Protein AF-A0A7X8BMX7-F1 (afdb_monomer_lite)

Structure (mmCIF, N/CA/C/O backbone):
data_AF-A0A7X8BMX7-F1
#
_entry.id   AF-A0A7X8BMX7-F1
#
loop_
_atom_site.group_PDB
_atom_site.id
_atom_site.type_symbol
_atom_site.label_atom_id
_atom_site.label_alt_id
_atom_site.label_comp_id
_atom_site.label_asym_id
_atom_site.label_entity_id
_atom_site.label_seq_id
_atom_site.pdbx_PDB_ins_code
_atom_site.Cartn_x
_atom_site.Cartn_y
_atom_site.Cartn_z
_atom_site.occupancy
_atom_site.B_iso_or_equiv
_atom_site.auth_seq_id
_atom_site.auth_comp_id
_atom_site.auth_asym_id
_atom_site.auth_atom_id
_atom_site.pdbx_PDB_model_num
ATOM 1 N N . MET A 1 1 ? -24.618 17.714 -2.282 1.00 33.22 1 MET A N 1
ATOM 2 C CA . MET A 1 1 ? -24.955 16.779 -1.185 1.00 33.22 1 MET A CA 1
ATOM 3 C C . MET A 1 1 ? -23.687 16.537 -0.370 1.00 33.22 1 MET A C 1
ATOM 5 O O . MET A 1 1 ? -22.687 16.142 -0.956 1.00 33.22 1 MET A O 1
ATOM 9 N N . LYS A 1 2 ? -23.684 16.918 0.917 1.00 27.55 2 LYS A N 1
ATOM 10 C CA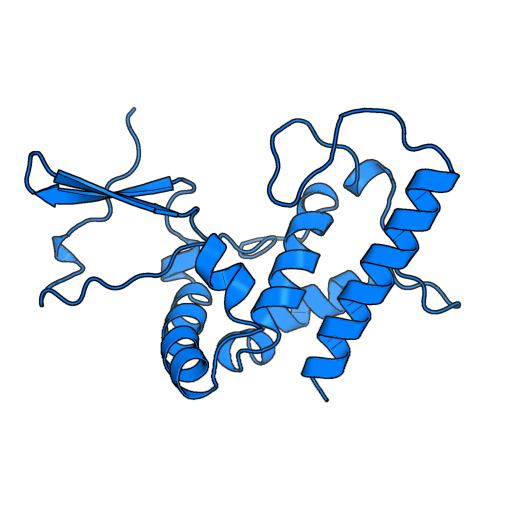 . LYS A 1 2 ? -22.503 16.889 1.801 1.00 27.55 2 LYS A CA 1
ATOM 11 C C . LYS A 1 2 ? -22.170 15.445 2.216 1.00 27.55 2 LYS A C 1
ATOM 13 O O . LYS A 1 2 ? -23.063 14.630 2.407 1.00 27.55 2 LYS A O 1
ATOM 18 N N . THR A 1 3 ? -20.882 15.169 2.335 1.00 31.80 3 THR A N 1
ATOM 19 C CA . THR A 1 3 ? -20.220 13.883 2.618 1.00 31.80 3 THR A CA 1
ATOM 20 C C . THR A 1 3 ? -19.180 14.139 3.714 1.00 31.80 3 THR A C 1
ATOM 22 O O . THR A 1 3 ? -18.657 15.255 3.706 1.00 31.80 3 THR A O 1
ATOM 25 N N . PRO A 1 4 ? -18.724 13.169 4.531 1.00 41.69 4 PRO A N 1
ATOM 26 C CA . PRO A 1 4 ? -19.344 11.945 5.043 1.00 41.69 4 PRO A CA 1
ATOM 27 C C . PRO A 1 4 ? -19.648 12.076 6.554 1.00 41.69 4 PRO A C 1
ATOM 29 O O . PRO A 1 4 ? -19.103 12.944 7.227 1.00 41.69 4 PRO A O 1
ATOM 32 N N . PHE A 1 5 ? -20.478 11.193 7.103 1.00 38.81 5 PHE A N 1
ATOM 33 C CA . PHE A 1 5 ? -20.593 11.005 8.549 1.00 38.81 5 PHE A CA 1
ATOM 34 C C . PHE A 1 5 ? -20.672 9.507 8.819 1.00 38.81 5 PHE A C 1
ATOM 36 O O . PHE A 1 5 ? -21.674 8.877 8.497 1.00 38.81 5 PHE A O 1
ATOM 43 N N . LEU A 1 6 ? -19.586 8.925 9.335 1.00 44.25 6 LEU A N 1
ATOM 44 C CA . LEU A 1 6 ? -19.631 7.599 9.956 1.00 44.25 6 LEU A CA 1
ATOM 45 C C . LEU A 1 6 ? -20.762 7.606 10.996 1.00 44.25 6 LEU A C 1
ATOM 47 O O . LEU A 1 6 ? -20.816 8.536 11.802 1.00 44.25 6 LEU A O 1
ATOM 51 N N . ASN A 1 7 ? -21.672 6.626 10.949 1.00 46.03 7 ASN A N 1
ATOM 52 C CA . ASN A 1 7 ? -22.800 6.549 11.879 1.00 46.03 7 ASN A CA 1
ATOM 53 C C . ASN A 1 7 ? -22.280 6.147 13.279 1.00 46.03 7 ASN A C 1
ATOM 55 O O . ASN A 1 7 ? -21.817 5.015 13.439 1.00 46.03 7 ASN A O 1
ATOM 59 N N . PRO A 1 8 ? -22.343 7.036 14.292 1.00 45.28 8 PRO A N 1
ATOM 60 C CA . PRO A 1 8 ? -21.835 6.766 15.639 1.00 45.28 8 PRO A CA 1
ATOM 61 C C . PRO A 1 8 ? -22.545 5.605 16.343 1.00 45.28 8 PRO A C 1
ATOM 63 O O . PRO A 1 8 ? -21.990 5.030 17.277 1.00 45.28 8 PRO A O 1
ATOM 66 N N . GLU A 1 9 ? -23.751 5.244 15.898 1.00 48.66 9 GLU A N 1
ATOM 67 C CA . GLU A 1 9 ? -24.520 4.118 16.439 1.00 48.66 9 GLU A CA 1
ATOM 68 C C . GLU A 1 9 ? -23.833 2.769 16.199 1.00 48.66 9 GLU A C 1
ATOM 70 O O . GLU A 1 9 ? -24.024 1.844 16.983 1.00 48.66 9 GLU A O 1
ATOM 75 N N . HIS A 1 10 ? -22.971 2.666 15.180 1.00 46.75 10 HIS A N 1
ATOM 76 C CA . HIS A 1 10 ? -22.151 1.471 14.949 1.00 46.75 10 HIS A CA 1
ATOM 77 C C . HIS A 1 10 ? -20.952 1.361 15.911 1.00 46.75 10 HIS A C 1
ATOM 79 O O . HIS A 1 10 ? -20.233 0.368 15.880 1.00 46.75 10 HIS A O 1
ATOM 85 N N . TYR A 1 11 ? -20.729 2.351 16.785 1.00 52.69 11 TYR A N 1
ATOM 86 C CA . TYR A 1 11 ? -19.540 2.453 17.638 1.00 52.69 11 TYR A CA 1
ATOM 87 C C . TYR A 1 11 ? -19.909 2.653 19.118 1.00 52.69 11 TYR A C 1
ATOM 89 O O . TYR A 1 11 ? -19.519 3.629 19.768 1.00 52.69 11 TYR A O 1
ATOM 97 N N . THR A 1 12 ? -20.665 1.715 19.689 1.00 43.44 12 THR A N 1
ATOM 98 C CA . THR A 1 12 ? -21.002 1.715 21.122 1.00 43.44 12 THR A CA 1
ATOM 99 C C . THR A 1 12 ? -19.800 1.302 21.981 1.00 43.44 12 THR A C 1
ATOM 101 O O . THR A 1 12 ? -19.218 0.244 21.764 1.00 43.44 12 THR A O 1
ATOM 104 N N . GLY A 1 13 ? -19.438 2.110 22.990 1.00 54.12 13 GLY A N 1
ATOM 105 C CA . GLY A 1 13 ? -18.410 1.750 23.987 1.00 54.12 13 GLY A CA 1
ATOM 106 C C . GLY A 1 13 ? -17.170 2.652 24.073 1.00 54.12 13 GLY A C 1
ATOM 107 O O . GLY A 1 13 ? -16.214 2.287 24.750 1.00 54.12 13 GLY A O 1
ATOM 108 N N . LYS A 1 14 ? -17.166 3.834 23.435 1.00 42.88 14 LYS A N 1
ATOM 109 C CA . LYS A 1 14 ? -16.093 4.858 23.541 1.00 42.88 14 LYS A CA 1
ATOM 110 C C . LYS A 1 14 ? -14.678 4.401 23.134 1.00 42.88 14 LYS A C 1
ATOM 112 O O . LYS A 1 14 ? -13.707 5.087 23.443 1.00 42.88 14 LYS A O 1
ATOM 117 N N . ARG A 1 15 ? -14.532 3.288 22.417 1.00 44.38 15 ARG A N 1
ATOM 118 C CA . ARG A 1 15 ? -13.241 2.846 21.870 1.00 44.38 15 ARG A CA 1
ATOM 119 C C . ARG A 1 15 ? -12.998 3.547 20.532 1.00 44.38 15 ARG A C 1
ATOM 121 O O . ARG A 1 15 ? -13.337 3.015 19.486 1.00 44.38 15 ARG A O 1
ATOM 128 N N . PHE A 1 16 ? -12.485 4.775 20.572 1.00 47.06 16 PHE A N 1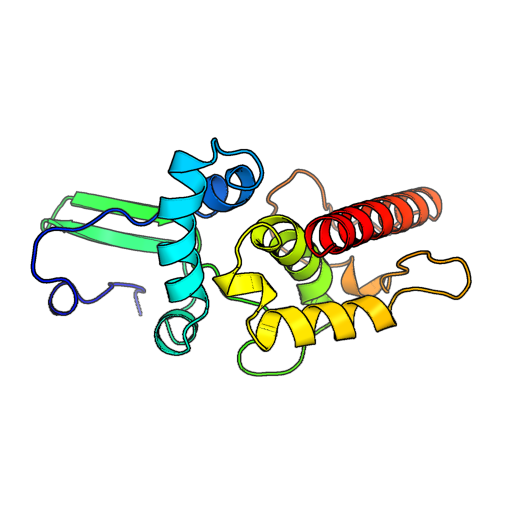
ATOM 129 C CA . PHE A 1 16 ? -12.188 5.572 19.376 1.00 47.06 16 PHE A CA 1
ATOM 130 C C . PHE A 1 16 ? -10.678 5.817 19.271 1.00 47.06 16 PHE A C 1
ATOM 132 O O . PHE A 1 16 ? -10.172 6.837 19.732 1.00 47.06 16 PHE A O 1
ATOM 139 N N . HIS A 1 17 ? -9.954 4.875 18.665 1.00 48.25 17 HIS A N 1
ATOM 140 C CA . HIS A 1 17 ? -8.535 5.022 18.331 1.00 48.25 17 HIS A CA 1
ATOM 141 C C . HIS A 1 17 ? -8.288 4.415 16.952 1.00 48.25 17 HIS A C 1
ATOM 143 O O . HIS A 1 17 ? -7.828 3.285 16.845 1.00 48.25 17 HIS A O 1
ATOM 149 N N . LEU A 1 18 ? -8.643 5.148 15.894 1.00 45.44 18 LEU A N 1
ATOM 150 C CA . LEU A 1 18 ? -8.262 4.759 14.541 1.00 45.44 18 LEU A CA 1
ATOM 151 C C . LEU A 1 18 ? -7.086 5.624 14.058 1.00 45.44 18 LEU A C 1
ATOM 153 O O . LEU A 1 18 ? -7.095 6.841 14.262 1.00 45.44 18 LEU A O 1
ATOM 157 N N . PRO A 1 19 ? -6.077 5.013 13.435 1.00 42.62 19 PRO A N 1
ATOM 158 C CA . PRO A 1 19 ? -4.836 5.668 13.055 1.00 42.62 19 PRO A CA 1
ATOM 159 C C . PRO A 1 19 ? -4.922 6.374 11.706 1.00 42.62 19 PRO A C 1
ATOM 161 O O . PRO A 1 19 ? -5.804 6.121 10.884 1.00 42.62 19 PRO A O 1
ATOM 164 N N . TRP A 1 20 ? -4.002 7.307 11.487 1.00 46.59 20 TRP A N 1
ATOM 165 C CA . TRP A 1 20 ? -3.955 8.152 10.303 1.00 46.59 20 TRP A CA 1
ATOM 166 C C . TRP A 1 20 ? -3.194 7.453 9.170 1.00 46.59 20 TRP A C 1
ATOM 168 O O . TRP A 1 20 ? -2.284 6.673 9.408 1.00 46.59 20 TRP A O 1
ATOM 178 N N . VAL A 1 21 ? -3.474 7.798 7.909 1.00 45.59 21 VAL A N 1
ATOM 179 C CA . VAL A 1 21 ? -2.715 7.284 6.742 1.00 45.59 21 VAL A CA 1
ATOM 180 C C . VAL A 1 21 ? -1.209 7.604 6.812 1.00 45.59 21 VAL A C 1
ATOM 182 O O . VAL A 1 21 ? -0.367 6.887 6.270 1.00 45.59 21 VAL A O 1
ATOM 185 N N . TRP A 1 22 ? -0.857 8.691 7.498 1.00 43.22 22 TRP A N 1
ATOM 186 C CA . TRP A 1 22 ? 0.523 9.067 7.797 1.00 43.22 22 TRP A CA 1
ATOM 187 C C . TRP A 1 22 ? 1.136 8.184 8.881 1.00 43.22 22 TRP A C 1
ATOM 189 O O . TRP A 1 22 ? 2.304 7.821 8.766 1.00 43.22 22 TRP A O 1
ATOM 199 N N . ASP A 1 23 ? 0.325 7.775 9.858 1.00 51.88 23 ASP A N 1
ATOM 200 C CA . ASP A 1 23 ? 0.719 6.803 10.870 1.00 51.88 23 ASP A CA 1
ATOM 201 C C . ASP A 1 23 ? 1.002 5.469 10.175 1.00 51.88 23 ASP A C 1
ATOM 203 O O . ASP A 1 23 ? 2.112 4.966 10.299 1.00 51.88 23 ASP A O 1
ATOM 207 N N . VAL A 1 24 ? 0.099 4.993 9.305 1.00 54.19 24 VAL A N 1
ATOM 208 C CA . VAL A 1 24 ? 0.262 3.749 8.525 1.00 54.19 24 VAL A CA 1
ATOM 209 C C . VAL A 1 24 ? 1.589 3.714 7.765 1.00 54.19 24 VAL A C 1
ATOM 211 O O . VAL A 1 24 ? 2.338 2.749 7.870 1.00 54.19 24 VAL A O 1
ATOM 214 N N . ASN A 1 25 ? 1.962 4.809 7.096 1.00 53.09 25 ASN A N 1
ATOM 215 C CA . ASN A 1 25 ? 3.250 4.932 6.401 1.00 53.09 25 ASN A CA 1
ATOM 216 C C . ASN A 1 25 ? 4.485 4.819 7.315 1.00 53.09 25 ASN A C 1
ATOM 218 O O . ASN A 1 25 ? 5.547 4.420 6.838 1.00 53.09 25 ASN A O 1
ATOM 222 N N . SER A 1 26 ? 4.361 5.191 8.591 1.00 58.09 26 SER A N 1
ATOM 223 C CA . SER A 1 26 ? 5.419 5.063 9.604 1.00 58.09 26 SER A CA 1
ATOM 224 C C . SER A 1 26 ? 5.379 3.733 10.361 1.00 58.09 26 SER A C 1
ATOM 226 O O . SER A 1 26 ? 6.327 3.390 11.072 1.00 58.09 26 SER A O 1
ATOM 228 N N . TRP A 1 27 ? 4.316 2.945 10.191 1.00 62.84 27 TRP A N 1
ATOM 229 C CA . TRP A 1 27 ? 4.130 1.720 10.954 1.00 62.84 27 TRP A CA 1
ATOM 230 C C . TRP A 1 27 ? 5.096 0.600 10.618 1.00 62.84 27 TRP A C 1
ATOM 232 O O . TRP A 1 27 ? 5.464 -0.166 11.502 1.00 62.84 27 TRP A O 1
ATOM 242 N N . GLY A 1 28 ? 5.601 0.582 9.384 1.00 58.91 28 GLY A N 1
ATOM 243 C CA . GLY A 1 28 ? 6.687 -0.312 8.983 1.00 58.91 28 GLY A CA 1
ATOM 244 C C . GLY A 1 28 ? 7.993 -0.113 9.760 1.00 58.91 28 GLY A C 1
ATOM 245 O O . GLY A 1 28 ? 8.912 -0.907 9.598 1.00 58.91 28 GLY A O 1
ATOM 246 N N . SER A 1 29 ? 8.084 0.942 10.576 1.00 65.38 29 SER A N 1
ATOM 247 C CA . SER A 1 29 ? 9.231 1.263 11.432 1.00 65.38 29 SER A CA 1
ATOM 248 C C . SER A 1 29 ? 8.879 1.350 12.922 1.00 65.38 29 SER A C 1
ATOM 250 O O . SER A 1 29 ? 9.692 1.819 13.719 1.00 65.38 29 SER A O 1
ATOM 252 N N . LEU A 1 30 ? 7.667 0.945 13.315 1.00 66.75 30 LEU A N 1
ATOM 253 C CA . LEU A 1 30 ? 7.258 0.989 14.715 1.00 66.75 30 LEU A CA 1
ATOM 254 C C . LEU A 1 30 ? 7.967 -0.086 15.555 1.00 66.75 30 LEU A C 1
ATOM 256 O O . LEU A 1 30 ? 8.258 -1.172 15.055 1.00 66.75 30 LEU A O 1
ATOM 260 N N . PRO A 1 31 ? 8.172 0.167 16.862 1.00 71.69 31 PRO A N 1
ATOM 261 C CA . PRO A 1 31 ? 8.491 -0.886 17.818 1.00 71.69 31 PRO A CA 1
ATOM 262 C C . PRO A 1 31 ? 7.464 -2.023 17.745 1.00 71.69 31 PRO A C 1
ATOM 264 O O . PRO A 1 31 ? 6.267 -1.766 17.618 1.00 71.69 31 PRO A O 1
ATOM 267 N N . GLU A 1 32 ? 7.914 -3.266 17.908 1.00 72.31 32 GLU A N 1
ATOM 268 C CA . GLU A 1 32 ? 7.095 -4.485 17.775 1.00 72.31 32 GLU A CA 1
ATOM 269 C C . GLU A 1 32 ? 5.777 -4.433 18.576 1.00 72.31 32 GLU A C 1
ATOM 271 O O . GLU A 1 32 ? 4.716 -4.840 18.104 1.00 72.31 32 GLU A O 1
ATOM 276 N N . ALA A 1 33 ? 5.814 -3.849 19.778 1.00 70.62 33 ALA A N 1
ATOM 277 C CA . ALA A 1 33 ? 4.635 -3.681 20.625 1.00 70.62 33 ALA A CA 1
ATOM 278 C C . ALA A 1 33 ? 3.535 -2.809 19.986 1.00 70.62 33 ALA A C 1
ATOM 280 O O . ALA A 1 33 ? 2.357 -3.023 20.256 1.00 70.62 33 ALA A O 1
ATOM 281 N N . LEU A 1 34 ? 3.906 -1.841 19.145 1.00 68.44 34 LEU A N 1
ATOM 282 C CA . LEU A 1 34 ? 2.968 -0.974 18.430 1.00 68.44 34 LEU A CA 1
ATOM 283 C C . LEU A 1 34 ? 2.544 -1.570 17.081 1.00 68.44 34 LEU A C 1
ATOM 285 O O . LEU A 1 34 ? 1.424 -1.305 16.647 1.00 68.44 34 LEU A O 1
ATOM 289 N N . VAL A 1 35 ? 3.373 -2.425 16.469 1.00 72.19 35 VAL A N 1
ATOM 290 C CA . VAL A 1 35 ? 2.992 -3.214 15.282 1.00 72.19 35 VAL A CA 1
ATOM 291 C C . VAL A 1 35 ? 1.800 -4.116 15.602 1.00 72.19 35 VAL A C 1
ATOM 293 O O . VAL A 1 35 ? 0.837 -4.118 14.846 1.00 72.19 35 VAL A O 1
ATOM 296 N N . ARG A 1 36 ? 1.784 -4.777 16.772 1.00 73.12 36 ARG A N 1
ATOM 297 C CA . ARG A 1 36 ? 0.639 -5.600 17.213 1.00 73.12 36 ARG A CA 1
ATOM 298 C C . ARG A 1 36 ? -0.689 -4.837 17.275 1.00 73.12 36 ARG A C 1
ATOM 300 O O . ARG A 1 36 ? -1.719 -5.382 16.904 1.00 73.12 36 ARG A O 1
ATOM 307 N N . ASN A 1 37 ? -0.678 -3.580 17.719 1.00 72.81 37 ASN A N 1
ATOM 308 C CA . ASN A 1 37 ? -1.897 -2.761 17.756 1.00 72.81 37 ASN A CA 1
ATOM 309 C C . ASN A 1 37 ? -2.319 -2.300 16.353 1.00 72.81 37 ASN A C 1
ATOM 311 O O . ASN A 1 37 ? -3.505 -2.164 16.064 1.00 72.81 37 ASN A O 1
ATOM 315 N N . ALA A 1 38 ? -1.343 -2.037 15.485 1.00 79.12 38 ALA A N 1
ATOM 316 C CA . ALA A 1 38 ? -1.592 -1.690 14.094 1.00 79.12 38 ALA A CA 1
ATOM 317 C C . ALA A 1 38 ? -2.121 -2.890 13.285 1.00 79.12 38 ALA A C 1
ATOM 319 O O . ALA A 1 38 ? -2.953 -2.689 12.407 1.00 79.12 38 ALA A O 1
ATOM 320 N N . GLU A 1 39 ? -1.726 -4.118 13.629 1.00 85.31 39 GLU A N 1
ATOM 321 C CA . GLU A 1 39 ? -2.185 -5.368 13.009 1.00 85.31 39 GLU A CA 1
ATOM 322 C C . GLU A 1 39 ? -3.715 -5.499 13.013 1.00 85.31 39 GLU A C 1
ATOM 324 O O . GLU A 1 39 ? -4.316 -5.754 11.974 1.00 85.31 39 GLU A O 1
ATOM 329 N N . GLU A 1 40 ? -4.371 -5.250 14.151 1.00 81.38 40 GLU A N 1
ATOM 330 C CA . GLU A 1 40 ? -5.837 -5.322 14.260 1.00 81.38 40 GLU A CA 1
ATOM 331 C C . GLU A 1 40 ? -6.525 -4.304 13.336 1.00 81.38 40 GLU A C 1
ATOM 333 O O . GLU A 1 40 ? -7.517 -4.606 12.668 1.00 81.38 40 GLU A O 1
ATOM 338 N N . VAL A 1 41 ? -5.960 -3.097 13.237 1.00 81.69 41 VAL A N 1
ATOM 339 C CA . VAL A 1 41 ? -6.478 -2.060 12.343 1.00 81.69 41 VAL A CA 1
ATOM 340 C C . VAL A 1 41 ? -6.271 -2.437 10.880 1.00 81.69 41 VAL A C 1
ATOM 342 O O . VAL A 1 41 ? -7.175 -2.231 10.070 1.00 81.69 41 VAL A O 1
ATOM 345 N N . VAL A 1 42 ? -5.103 -2.977 10.525 1.00 87.12 42 VAL A N 1
ATOM 346 C CA . VAL A 1 42 ? -4.840 -3.454 9.162 1.00 87.12 42 VAL A CA 1
ATOM 347 C C . VAL A 1 42 ? -5.799 -4.584 8.809 1.00 87.12 42 VAL A C 1
ATOM 349 O O . VAL A 1 42 ? -6.404 -4.534 7.740 1.00 87.12 42 VAL A O 1
ATOM 352 N N . GLY A 1 43 ? -6.046 -5.516 9.729 1.00 89.50 43 GLY A N 1
ATOM 353 C CA . GLY A 1 43 ? -7.061 -6.554 9.572 1.00 89.50 43 GLY A CA 1
ATOM 354 C C . GLY A 1 43 ? -8.443 -5.984 9.263 1.00 89.50 43 GLY A C 1
ATOM 355 O O . GLY A 1 43 ? -9.096 -6.444 8.331 1.00 89.50 43 GLY A O 1
ATOM 356 N N . TRP A 1 44 ? -8.868 -4.925 9.958 1.00 84.81 44 TRP A N 1
ATOM 357 C CA . TRP A 1 44 ? -10.134 -4.255 9.650 1.00 84.81 44 TRP A CA 1
ATOM 358 C C . TRP A 1 44 ? -10.128 -3.548 8.285 1.00 84.81 44 TRP A C 1
ATOM 360 O O . TRP A 1 44 ? -11.114 -3.629 7.552 1.00 84.81 44 TRP A O 1
ATOM 370 N N . ILE A 1 45 ? -9.021 -2.902 7.897 1.00 87.44 45 ILE A N 1
ATOM 371 C CA . ILE A 1 45 ? -8.861 -2.286 6.565 1.00 87.44 45 ILE A CA 1
ATOM 372 C C . ILE A 1 45 ? -9.005 -3.333 5.450 1.00 87.44 45 ILE A C 1
ATOM 374 O O . ILE A 1 45 ? -9.537 -3.016 4.385 1.00 87.44 45 ILE A O 1
ATOM 378 N N . MET A 1 46 ? -8.579 -4.572 5.703 1.00 92.50 46 MET A N 1
ATOM 379 C CA . MET A 1 46 ? -8.683 -5.722 4.797 1.00 92.50 46 MET A CA 1
ATOM 380 C C . MET A 1 46 ? -10.077 -6.380 4.794 1.00 92.50 46 MET A C 1
ATOM 382 O O . MET A 1 46 ? -10.211 -7.533 4.401 1.00 92.50 46 MET A O 1
ATOM 386 N N . THR A 1 47 ? -11.133 -5.682 5.221 1.00 89.56 47 THR A N 1
ATOM 387 C CA . THR A 1 47 ? -12.512 -6.194 5.156 1.00 89.56 47 THR A CA 1
ATOM 388 C C . THR A 1 47 ? -13.323 -5.510 4.063 1.00 89.56 47 THR A C 1
ATOM 390 O O . THR A 1 47 ? -13.149 -4.320 3.783 1.00 89.56 47 THR A O 1
ATOM 393 N N . ASP A 1 48 ? -14.292 -6.234 3.498 1.00 90.94 48 ASP A N 1
ATOM 394 C CA . ASP A 1 48 ? -15.266 -5.653 2.569 1.00 90.94 48 ASP A CA 1
ATOM 395 C C . ASP A 1 48 ? -16.065 -4.520 3.214 1.00 90.94 48 ASP A C 1
ATOM 397 O O . ASP A 1 48 ? -16.351 -3.516 2.565 1.00 90.94 48 ASP A O 1
ATOM 401 N N . GLU A 1 49 ? -16.374 -4.632 4.507 1.00 84.00 49 GLU A N 1
ATOM 402 C CA . GLU A 1 49 ? -17.067 -3.585 5.255 1.00 84.00 49 GLU A CA 1
ATOM 403 C C . GLU A 1 49 ? -16.282 -2.267 5.201 1.00 84.00 49 GLU A C 1
ATOM 405 O O . GLU A 1 49 ? -16.820 -1.245 4.764 1.00 84.00 49 GLU A O 1
ATOM 410 N N . TYR A 1 50 ? -14.987 -2.287 5.530 1.00 83.69 50 TYR A N 1
ATOM 411 C CA . TYR A 1 50 ? -14.143 -1.096 5.428 1.00 83.69 50 TYR A CA 1
ATOM 412 C C . TYR A 1 50 ? -14.015 -0.601 3.982 1.00 83.69 50 TYR A C 1
ATOM 414 O O . TYR A 1 50 ? -14.115 0.599 3.688 1.00 83.69 50 TYR A O 1
ATOM 422 N N . GLN A 1 51 ? -13.813 -1.517 3.039 1.00 88.50 51 GLN A N 1
ATOM 423 C CA . GLN A 1 51 ? -13.611 -1.184 1.630 1.00 88.50 51 GLN A CA 1
ATOM 424 C C . GLN A 1 51 ? -14.909 -0.743 0.928 1.00 88.50 51 GLN A C 1
ATOM 426 O O . GLN A 1 51 ? -14.835 -0.031 -0.077 1.00 88.50 51 GLN A O 1
ATOM 431 N N . SER A 1 52 ? -16.077 -0.959 1.537 1.00 84.38 52 SER A N 1
ATOM 432 C CA . SER A 1 52 ? -17.372 -0.402 1.118 1.00 84.38 52 SER A CA 1
ATOM 433 C C . SER A 1 52 ? -17.619 1.044 1.576 1.00 84.38 52 SER A C 1
ATOM 435 O O . SER A 1 52 ? -18.451 1.742 0.994 1.00 84.38 52 SER A O 1
ATOM 437 N N . LEU A 1 53 ? -16.871 1.540 2.577 1.00 78.56 53 LEU A N 1
ATOM 438 C CA . LEU A 1 53 ? -17.018 2.917 3.070 1.00 78.56 53 LEU A CA 1
ATOM 439 C C . LEU A 1 53 ? -16.863 3.944 1.934 1.00 78.56 53 LEU A C 1
ATOM 441 O O . LEU A 1 53 ? -16.115 3.744 0.978 1.00 78.56 53 LEU A O 1
ATOM 445 N N . ARG A 1 54 ? -17.528 5.094 2.020 1.00 73.88 54 ARG A N 1
ATOM 446 C CA . ARG A 1 54 ? -17.404 6.118 0.974 1.00 73.88 54 ARG A CA 1
ATOM 447 C C . ARG A 1 54 ? -15.987 6.707 0.935 1.00 73.88 54 ARG A C 1
ATOM 449 O O . ARG A 1 54 ? -15.413 7.001 1.979 1.00 73.88 54 ARG A O 1
ATOM 456 N N . TRP A 1 55 ? -15.456 6.936 -0.269 1.00 70.31 55 TRP A N 1
ATOM 457 C CA . TRP A 1 55 ? -14.192 7.654 -0.467 1.00 70.31 55 TRP A CA 1
ATOM 458 C C . TRP A 1 55 ? -14.239 9.045 0.178 1.00 70.31 55 TRP A C 1
ATOM 460 O O . TRP A 1 55 ? -15.168 9.819 -0.075 1.00 70.31 55 TRP A O 1
ATOM 470 N N . GLY A 1 56 ? -13.227 9.383 0.979 1.00 62.00 56 GLY A N 1
ATOM 471 C CA . GLY A 1 56 ? -13.104 10.721 1.547 1.00 62.00 56 GLY A CA 1
ATOM 472 C C . GLY A 1 56 ? -12.117 10.839 2.703 1.00 62.00 56 GLY A C 1
ATOM 473 O O . GLY A 1 56 ? -11.463 9.883 3.115 1.00 62.00 56 GLY A O 1
ATOM 474 N N . TYR A 1 57 ? -12.023 12.058 3.227 1.00 56.97 57 TYR A N 1
ATOM 475 C CA . TYR A 1 57 ? -11.429 12.314 4.535 1.00 56.97 57 TYR A CA 1
ATOM 476 C C . TYR A 1 57 ? -12.411 11.855 5.610 1.00 56.97 57 TYR A C 1
ATOM 478 O O . TYR A 1 57 ? -13.588 12.232 5.572 1.00 56.97 57 TYR A O 1
ATOM 486 N N . GLY A 1 58 ? -11.944 11.048 6.560 1.00 57.66 58 GLY A N 1
ATOM 487 C CA . GLY A 1 58 ? -12.774 10.578 7.661 1.00 57.66 58 GLY A CA 1
ATOM 488 C C . GLY A 1 58 ? -13.002 11.690 8.678 1.00 57.66 58 GLY A C 1
ATOM 489 O O . GLY A 1 58 ? -12.388 11.693 9.731 1.00 57.66 58 GLY A O 1
ATOM 490 N N . VAL A 1 59 ? -13.860 12.669 8.402 1.00 54.19 59 VAL A N 1
ATOM 491 C CA . VAL A 1 59 ? -14.260 13.618 9.449 1.00 54.19 59 VAL A CA 1
ATOM 492 C C . VAL A 1 59 ? -15.316 12.948 10.321 1.00 54.19 59 VAL A C 1
ATOM 494 O O . VAL A 1 59 ? -16.396 12.609 9.846 1.00 54.19 59 VAL A O 1
ATOM 497 N N . VAL A 1 60 ? -15.007 12.760 11.601 1.00 54.75 60 VAL A N 1
ATOM 498 C CA . VAL A 1 60 ? -15.944 12.226 12.597 1.00 54.75 60 VAL A CA 1
ATOM 499 C C . VAL A 1 60 ? -16.363 13.358 13.525 1.00 54.75 60 VAL A C 1
ATOM 501 O O . VAL A 1 60 ? -15.495 14.008 14.113 1.00 54.75 60 VAL A O 1
ATOM 504 N N . ALA A 1 61 ? -17.669 13.605 13.702 1.00 54.84 61 ALA A N 1
ATOM 505 C CA . ALA A 1 61 ? -18.104 14.408 14.851 1.00 54.84 61 ALA A CA 1
ATOM 506 C C . ALA A 1 61 ? -18.071 13.553 16.107 1.00 54.84 61 ALA A C 1
ATOM 508 O O . ALA A 1 61 ? -18.724 12.519 16.200 1.00 54.84 61 ALA A O 1
ATOM 509 N N . ILE A 1 62 ? -17.343 14.058 17.089 1.00 52.56 62 ILE A N 1
ATOM 510 C CA . ILE A 1 62 ? -17.306 13.534 18.450 1.00 52.56 62 ILE A CA 1
ATOM 511 C C . ILE A 1 62 ? -18.441 14.163 19.270 1.00 52.56 62 ILE A C 1
ATOM 513 O O . ILE A 1 62 ? -19.009 13.524 20.149 1.00 52.56 62 ILE A O 1
ATOM 517 N N . THR A 1 63 ? -18.785 15.423 18.982 1.00 57.38 63 THR A N 1
ATOM 518 C CA . THR A 1 63 ? -19.921 16.150 19.573 1.00 57.38 63 THR A CA 1
ATOM 519 C C . THR A 1 63 ? -20.529 17.091 18.522 1.00 57.38 63 THR A C 1
ATOM 521 O O . THR A 1 63 ? -19.866 17.353 17.516 1.00 57.38 63 THR A O 1
ATOM 524 N N . PRO A 1 64 ? -21.720 17.693 18.741 1.00 72.19 64 PRO A N 1
ATOM 525 C CA . PRO A 1 64 ? -22.358 18.598 17.770 1.00 72.19 64 PRO A CA 1
ATOM 526 C C . PRO A 1 64 ? -21.488 19.768 17.271 1.00 72.19 64 PRO A C 1
ATOM 528 O O . PRO A 1 64 ? -21.820 20.409 16.276 1.00 72.19 64 PRO A O 1
ATOM 531 N N . ARG A 1 65 ? -20.378 20.075 17.960 1.00 70.31 65 ARG A N 1
ATOM 532 C CA . ARG A 1 65 ? -19.435 21.144 17.596 1.00 70.31 65 ARG A CA 1
ATOM 533 C C . ARG A 1 65 ? -17.970 20.702 17.547 1.00 70.31 65 ARG A C 1
ATOM 535 O O . ARG A 1 65 ? -17.105 21.549 17.343 1.00 70.31 65 ARG A O 1
ATOM 542 N N . ARG A 1 66 ? -17.666 19.415 17.744 1.00 54.25 66 ARG A N 1
ATOM 543 C CA . ARG A 1 66 ? -16.289 18.906 17.750 1.00 54.25 66 ARG A CA 1
ATOM 544 C C . ARG A 1 66 ? -16.124 17.844 16.681 1.00 54.25 66 ARG A C 1
ATOM 546 O O . ARG A 1 66 ? -16.747 16.790 16.756 1.00 54.25 66 ARG A O 1
ATOM 553 N N . TYR A 1 67 ? -15.241 18.129 15.737 1.00 56.81 67 TYR A N 1
ATOM 554 C CA . TYR A 1 67 ? -14.915 17.260 14.619 1.00 56.81 67 TYR A CA 1
ATOM 555 C C . TYR A 1 67 ? -13.447 16.855 14.737 1.00 56.81 67 TYR A C 1
ATOM 557 O O . TYR A 1 67 ? -12.600 17.697 15.035 1.00 56.81 67 TYR A O 1
ATOM 565 N N . CYS A 1 68 ? -13.148 15.584 14.503 1.00 50.72 68 CYS A N 1
ATOM 566 C CA . CYS A 1 68 ? -11.787 15.101 14.326 1.00 50.72 68 CYS A CA 1
ATOM 567 C C . CYS A 1 68 ? -11.610 14.679 12.872 1.00 50.72 68 CYS A C 1
ATOM 569 O O . CYS A 1 68 ? -12.417 13.920 12.338 1.00 50.72 68 CYS A O 1
ATOM 571 N N . ALA A 1 69 ? -10.554 15.186 12.237 1.00 52.69 69 ALA A N 1
ATOM 572 C CA . ALA A 1 69 ? -10.104 14.672 10.958 1.00 52.69 69 ALA A CA 1
ATOM 573 C C . ALA A 1 69 ? -9.360 13.360 11.220 1.00 52.69 69 ALA A C 1
ATOM 575 O O . ALA A 1 69 ? -8.243 13.360 11.728 1.00 52.69 69 ALA A O 1
ATOM 576 N N . MET A 1 70 ? -9.994 12.243 10.902 1.00 52.66 70 MET A N 1
ATOM 577 C CA . MET A 1 70 ? -9.286 11.007 10.621 1.00 52.66 70 MET A CA 1
ATOM 578 C C . MET A 1 70 ? -8.730 11.138 9.208 1.00 52.66 70 MET A C 1
ATOM 580 O O . MET A 1 70 ? -9.369 11.740 8.340 1.00 52.66 70 MET A O 1
ATOM 584 N N . GLY A 1 71 ? -7.507 10.656 9.005 1.00 53.47 71 GLY A N 1
ATOM 585 C CA . GLY A 1 71 ? -6.808 10.758 7.729 1.00 53.47 71 GLY A CA 1
ATOM 586 C C . GLY A 1 71 ? -7.573 10.152 6.546 1.00 53.47 71 GLY A C 1
ATOM 587 O O . GLY A 1 71 ? -8.756 9.811 6.601 1.00 53.47 71 GLY A O 1
ATOM 588 N N . TRP A 1 72 ? -6.881 10.036 5.422 1.00 59.69 72 TRP A N 1
ATOM 589 C CA . TRP A 1 72 ? -7.484 9.520 4.201 1.00 59.69 72 TRP A CA 1
ATOM 590 C C . TRP A 1 72 ? -7.975 8.075 4.397 1.00 59.69 72 TRP A C 1
ATOM 592 O O . TRP A 1 72 ? -7.228 7.250 4.921 1.00 59.69 72 TRP A O 1
ATOM 602 N N . SER A 1 73 ? -9.215 7.770 3.988 1.00 71.88 73 SER A N 1
ATOM 603 C CA . SER A 1 73 ? -9.719 6.391 3.942 1.00 71.88 73 SER A CA 1
ATOM 604 C C . SER A 1 73 ? -8.758 5.527 3.121 1.00 71.88 73 SER A C 1
ATOM 606 O O . SER A 1 73 ? -8.548 5.835 1.945 1.00 71.88 73 SER A O 1
ATOM 608 N N . MET A 1 74 ? -8.183 4.473 3.709 1.00 78.75 74 MET A N 1
ATOM 609 C CA . MET A 1 74 ? -7.197 3.615 3.041 1.00 78.75 74 MET A CA 1
ATOM 610 C C . MET A 1 74 ? -7.892 2.655 2.071 1.00 78.75 74 MET A C 1
ATOM 612 O O . MET A 1 74 ? -8.047 1.461 2.324 1.00 78.75 74 MET A O 1
ATOM 616 N N . LYS A 1 75 ? -8.376 3.208 0.960 1.00 85.38 75 LYS A N 1
ATOM 617 C CA . LYS A 1 75 ? -8.986 2.431 -0.111 1.00 85.38 75 LYS A CA 1
ATOM 618 C C . LYS A 1 75 ? -7.908 1.706 -0.881 1.00 85.38 75 LYS A C 1
ATOM 620 O O . LYS A 1 75 ? -6.999 2.327 -1.428 1.00 85.38 75 LYS A O 1
ATOM 625 N N . LEU A 1 76 ? -8.019 0.389 -0.890 1.00 89.75 76 LEU A N 1
ATOM 626 C CA . LEU A 1 76 ? -7.054 -0.465 -1.545 1.00 89.75 76 LEU A CA 1
ATOM 627 C C . LEU A 1 76 ? -7.361 -0.482 -3.051 1.00 89.75 76 LEU A C 1
ATOM 629 O O . LEU A 1 76 ? -8.498 -0.774 -3.439 1.00 89.75 76 LEU A O 1
ATOM 633 N N . PRO A 1 77 ? -6.391 -0.139 -3.920 1.00 88.50 77 PRO A N 1
ATOM 634 C CA . PRO A 1 77 ? -6.588 -0.198 -5.360 1.00 88.50 77 PRO A CA 1
ATOM 635 C C . PRO A 1 77 ? -7.038 -1.585 -5.798 1.00 88.50 77 PRO A C 1
ATOM 637 O O . PRO A 1 77 ? -6.594 -2.578 -5.228 1.00 88.50 77 PRO A O 1
ATOM 640 N N . GLY A 1 78 ? -7.923 -1.665 -6.788 1.00 91.06 78 GLY A N 1
ATOM 641 C CA . GLY A 1 78 ? -8.399 -2.950 -7.302 1.00 91.06 78 GLY A CA 1
ATOM 642 C C . GLY A 1 78 ? -9.153 -3.817 -6.283 1.00 91.06 78 GLY A C 1
ATOM 643 O O . GLY A 1 78 ? -9.285 -5.014 -6.515 1.00 91.06 78 GLY A O 1
ATOM 644 N N . TRP A 1 79 ? -9.647 -3.266 -5.162 1.00 93.12 79 TRP A N 1
ATOM 645 C CA . TRP A 1 79 ? -10.423 -4.059 -4.195 1.00 93.12 79 TRP A CA 1
ATOM 646 C C . TRP A 1 79 ? -11.685 -4.668 -4.825 1.00 93.12 79 TRP A C 1
ATOM 648 O O . TRP A 1 79 ? -11.876 -5.876 -4.795 1.00 93.12 79 TRP A O 1
ATOM 658 N N . ASN A 1 80 ? -12.507 -3.830 -5.465 1.00 87.50 80 ASN A N 1
ATOM 659 C CA . ASN A 1 80 ? -13.751 -4.229 -6.139 1.00 87.50 80 ASN A CA 1
ATOM 660 C C . ASN A 1 80 ? -13.587 -4.362 -7.664 1.00 87.50 80 ASN A C 1
ATOM 662 O O . ASN A 1 80 ? -14.542 -4.149 -8.410 1.00 87.50 80 ASN A O 1
ATOM 666 N N . GLY A 1 81 ? -12.376 -4.633 -8.154 1.00 89.25 81 GLY A N 1
ATOM 667 C CA . GLY A 1 81 ? -12.121 -4.662 -9.591 1.00 89.25 81 GLY A CA 1
ATOM 668 C C . GLY A 1 81 ? -10.699 -5.054 -9.954 1.00 89.25 81 GLY A C 1
ATOM 669 O O . GLY A 1 81 ? -9.993 -5.727 -9.198 1.00 89.25 81 GLY A O 1
ATOM 670 N N . ASP A 1 82 ? -10.283 -4.630 -11.137 1.00 89.38 82 ASP A N 1
ATOM 671 C CA . ASP A 1 82 ? -8.921 -4.830 -11.603 1.00 89.38 82 ASP A CA 1
ATOM 672 C C . ASP A 1 82 ? -8.018 -3.678 -11.182 1.00 89.38 82 ASP A C 1
ATOM 674 O O . ASP A 1 82 ? -8.463 -2.566 -10.889 1.00 89.38 82 ASP A O 1
ATOM 678 N N . PHE A 1 83 ? -6.726 -3.976 -11.108 1.00 89.06 83 PHE A N 1
ATOM 679 C CA . PHE A 1 83 ? -5.722 -2.941 -10.953 1.00 89.06 83 PHE A CA 1
ATOM 680 C C . PHE A 1 83 ? -5.576 -2.203 -12.276 1.00 89.06 83 PHE A C 1
ATOM 682 O O . PHE A 1 83 ? -5.463 -2.822 -13.336 1.00 89.06 83 PHE A O 1
ATOM 689 N N . ASP A 1 84 ? -5.536 -0.882 -12.199 1.00 82.75 84 ASP A N 1
ATOM 690 C CA . ASP A 1 84 ? -5.216 -0.040 -13.334 1.00 82.75 84 ASP A CA 1
ATOM 691 C C . ASP A 1 84 ? -3.797 0.531 -13.210 1.00 82.75 84 ASP A C 1
ATOM 693 O O . ASP A 1 84 ? -3.168 0.576 -12.146 1.00 82.75 84 ASP A O 1
ATOM 697 N N . ALA A 1 85 ? -3.286 0.963 -14.356 1.00 73.00 85 ALA A N 1
ATOM 698 C CA . ALA A 1 85 ? -2.012 1.644 -14.478 1.00 73.00 85 ALA A CA 1
ATOM 699 C C . ALA A 1 85 ? -1.933 2.907 -13.598 1.00 73.00 85 ALA A C 1
ATOM 701 O O . ALA A 1 85 ? -0.865 3.211 -13.071 1.00 73.00 85 ALA A O 1
ATOM 702 N N . GLU A 1 86 ? -3.033 3.639 -13.432 1.00 72.75 86 GLU A N 1
ATOM 703 C CA . GLU A 1 86 ? -3.071 4.923 -12.722 1.00 72.75 86 GLU A CA 1
ATOM 704 C C . GLU A 1 86 ? -2.878 4.757 -11.204 1.00 72.75 86 GLU A C 1
ATOM 706 O O . GLU A 1 86 ? -2.306 5.619 -10.532 1.00 72.75 86 GLU A O 1
ATOM 711 N N . CYS A 1 87 ? -3.285 3.613 -10.660 1.00 74.75 87 CYS A N 1
ATOM 712 C CA . CYS A 1 87 ? -3.183 3.273 -9.250 1.00 74.75 87 CYS A CA 1
ATOM 713 C C . CYS A 1 87 ? -1.812 2.723 -8.847 1.00 74.75 87 CYS A C 1
ATOM 715 O O . CYS A 1 87 ? -1.544 2.576 -7.652 1.00 74.75 87 CYS A O 1
ATOM 717 N N . LEU A 1 88 ? -0.937 2.408 -9.805 1.00 77.12 88 LEU A N 1
ATOM 718 C CA . LEU A 1 88 ? 0.270 1.618 -9.557 1.00 77.12 88 LEU A CA 1
ATOM 719 C C . LEU A 1 88 ? 1.212 2.280 -8.541 1.00 77.12 88 LEU A C 1
ATOM 721 O O . LEU A 1 88 ? 1.722 1.614 -7.639 1.00 77.12 88 LEU A O 1
ATOM 725 N N . GLY A 1 89 ? 1.401 3.601 -8.631 1.00 70.94 89 GLY A N 1
ATOM 726 C CA . GLY A 1 89 ? 2.240 4.339 -7.681 1.00 70.94 89 GLY A CA 1
ATOM 727 C C . GLY A 1 89 ? 1.739 4.242 -6.234 1.00 70.94 89 GLY A C 1
ATOM 728 O O . GLY A 1 89 ? 2.537 4.077 -5.311 1.00 70.94 89 GLY A O 1
ATOM 729 N N . TYR A 1 90 ? 0.418 4.293 -6.033 1.00 74.00 90 TYR A N 1
ATOM 730 C CA . TYR A 1 90 ? -0.202 4.127 -4.716 1.00 74.00 90 TYR A CA 1
ATOM 731 C C . TYR A 1 90 ? -0.175 2.670 -4.262 1.00 74.00 90 TYR A C 1
ATOM 733 O O . TYR A 1 90 ? 0.096 2.406 -3.093 1.00 74.00 90 TYR A O 1
ATOM 741 N N . LEU A 1 91 ? -0.391 1.731 -5.186 1.00 85.94 91 LEU A N 1
ATOM 742 C CA . LEU A 1 91 ? -0.348 0.304 -4.901 1.00 85.94 91 LEU A CA 1
ATOM 743 C C . LEU A 1 91 ? 1.018 -0.103 -4.356 1.00 85.94 91 LEU A C 1
ATOM 745 O O . LEU A 1 91 ? 1.083 -0.691 -3.285 1.00 85.94 91 LEU A O 1
ATOM 749 N N . LEU A 1 92 ? 2.106 0.263 -5.039 1.00 84.25 92 LEU A N 1
ATOM 750 C CA . LEU A 1 92 ? 3.457 -0.089 -4.601 1.00 84.25 92 LEU A CA 1
ATOM 751 C C . LEU A 1 92 ? 3.767 0.482 -3.214 1.00 84.25 92 LEU A C 1
ATOM 753 O O . LEU A 1 92 ? 4.365 -0.195 -2.379 1.00 84.25 92 LEU A O 1
ATOM 757 N N . ARG A 1 93 ? 3.311 1.711 -2.941 1.00 79.44 93 ARG A N 1
ATOM 758 C CA . ARG A 1 93 ? 3.456 2.317 -1.618 1.00 79.44 93 ARG A CA 1
ATOM 759 C C . ARG A 1 93 ? 2.663 1.562 -0.554 1.00 79.44 93 ARG A C 1
ATOM 761 O O . ARG A 1 93 ? 3.196 1.309 0.520 1.00 79.44 93 ARG A O 1
ATOM 768 N N . TYR A 1 94 ? 1.416 1.196 -0.839 1.00 86.44 94 TYR A N 1
ATOM 769 C CA . TYR A 1 94 ? 0.604 0.414 0.088 1.00 86.44 94 TYR A CA 1
ATOM 770 C C . TYR A 1 94 ? 1.192 -0.964 0.334 1.00 86.44 94 TYR A C 1
ATOM 772 O O . TYR A 1 94 ? 1.261 -1.363 1.486 1.00 86.44 94 TYR A O 1
ATOM 780 N N . MET A 1 95 ? 1.689 -1.645 -0.695 1.00 90.31 95 MET A N 1
ATOM 781 C CA . MET A 1 95 ? 2.376 -2.926 -0.544 1.00 90.31 95 MET A CA 1
ATOM 782 C C . MET A 1 95 ? 3.599 -2.787 0.368 1.00 90.31 95 MET A C 1
ATOM 784 O O . MET A 1 95 ? 3.717 -3.525 1.338 1.00 90.31 95 MET A O 1
ATOM 788 N N . GLU A 1 96 ? 4.463 -1.792 0.130 1.00 86.56 96 GLU A N 1
ATOM 789 C CA . GLU A 1 96 ? 5.650 -1.510 0.960 1.00 86.56 96 GLU A CA 1
ATOM 790 C C . GLU A 1 96 ? 5.291 -1.295 2.435 1.00 86.56 96 GLU A C 1
ATOM 792 O O . GLU A 1 96 ? 5.964 -1.811 3.336 1.00 86.56 96 GLU A O 1
ATOM 797 N N . THR A 1 97 ? 4.231 -0.523 2.673 1.00 84.25 97 THR A N 1
ATOM 798 C CA . THR A 1 97 ? 3.738 -0.199 4.007 1.00 84.25 97 THR A CA 1
ATOM 799 C C . THR A 1 97 ? 3.073 -1.390 4.687 1.00 84.25 97 THR A C 1
ATOM 801 O O . THR A 1 97 ? 3.297 -1.615 5.873 1.00 84.25 97 THR A O 1
ATOM 804 N N . LEU A 1 98 ? 2.273 -2.152 3.947 1.00 90.00 98 LEU A N 1
ATOM 805 C CA . LEU A 1 98 ? 1.467 -3.241 4.479 1.00 90.00 98 LEU A CA 1
ATOM 806 C C . LEU A 1 98 ? 2.239 -4.554 4.628 1.00 90.00 98 LEU A C 1
ATOM 808 O O . LEU A 1 98 ? 1.810 -5.422 5.374 1.00 90.00 98 LEU A O 1
ATOM 812 N N . ALA A 1 99 ? 3.388 -4.692 3.965 1.00 92.44 99 ALA A N 1
ATOM 813 C CA . ALA A 1 99 ? 4.187 -5.917 3.957 1.00 92.44 99 ALA A CA 1
ATOM 814 C C . ALA A 1 99 ? 4.687 -6.378 5.339 1.00 92.44 99 ALA A C 1
ATOM 816 O O . ALA A 1 99 ? 5.183 -7.489 5.452 1.00 92.44 99 ALA A O 1
ATOM 817 N N . VAL A 1 100 ? 4.593 -5.543 6.379 1.00 89.19 100 VAL A N 1
ATOM 818 C CA . VAL A 1 100 ? 4.980 -5.916 7.752 1.00 89.19 100 VAL A CA 1
ATOM 819 C C . VAL A 1 100 ? 3.838 -6.535 8.566 1.00 89.19 100 VAL A C 1
ATOM 821 O O . VAL A 1 100 ? 4.076 -6.938 9.698 1.00 89.19 100 VAL A O 1
ATOM 824 N N . PHE A 1 101 ? 2.616 -6.566 8.025 1.00 90.50 101 PHE A N 1
ATOM 825 C CA . PHE A 1 101 ? 1.420 -7.026 8.733 1.00 90.50 101 PHE A CA 1
ATOM 826 C C . PHE A 1 101 ? 0.927 -8.352 8.167 1.00 90.50 101 PHE A C 1
ATOM 828 O O . PHE A 1 101 ? 0.686 -8.470 6.963 1.00 90.50 101 PHE A O 1
ATOM 835 N N . GLU A 1 102 ? 0.724 -9.339 9.032 1.00 93.19 102 GLU A N 1
ATOM 836 C CA . GLU A 1 102 ? 0.291 -10.683 8.634 1.00 93.19 102 GLU A CA 1
ATOM 837 C C . GLU A 1 102 ? -1.110 -10.669 8.006 1.00 93.19 102 GLU A C 1
ATOM 839 O O . GLU A 1 102 ? -1.362 -11.307 6.980 1.00 93.19 102 GLU A O 1
ATOM 844 N N . SER A 1 103 ? -2.020 -9.882 8.575 1.00 94.19 103 SER A N 1
ATOM 845 C CA . SER A 1 103 ? -3.374 -9.648 8.074 1.00 94.19 103 SER A CA 1
ATOM 846 C C . SER A 1 103 ? -3.384 -9.080 6.663 1.00 94.19 103 SER A C 1
ATOM 848 O O . SER A 1 103 ? -4.313 -9.357 5.912 1.00 94.19 103 SER A O 1
ATOM 850 N N . ALA A 1 104 ? -2.351 -8.331 6.269 1.00 95.38 104 ALA A N 1
ATOM 851 C CA . ALA A 1 104 ? -2.192 -7.878 4.899 1.00 95.38 104 ALA A CA 1
ATOM 852 C C . ALA A 1 104 ? -1.578 -8.962 4.015 1.00 95.38 104 ALA A C 1
ATOM 854 O O . ALA A 1 104 ? -2.166 -9.325 3.001 1.00 95.38 104 ALA A O 1
ATOM 855 N N . THR A 1 105 ? -0.406 -9.484 4.379 1.00 96.44 105 THR A N 1
ATOM 856 C CA . THR A 1 105 ? 0.385 -10.379 3.516 1.00 96.44 105 THR A CA 1
ATOM 857 C C . THR A 1 105 ? -0.300 -11.724 3.266 1.00 96.44 105 THR A C 1
ATOM 859 O O . THR A 1 105 ? -0.164 -12.312 2.189 1.00 96.44 105 THR A O 1
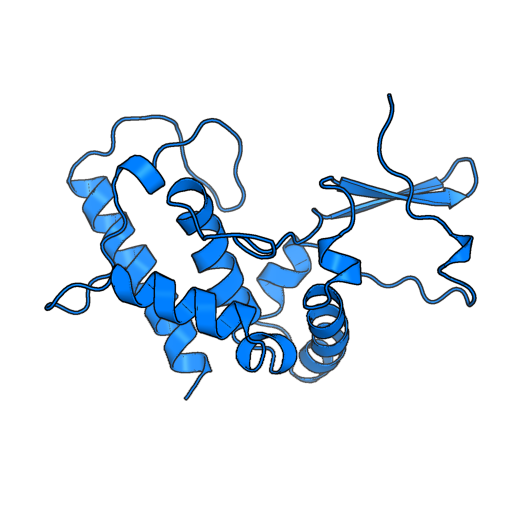ATOM 862 N N . SER A 1 106 ? -1.105 -12.198 4.218 1.00 96.25 106 SER A N 1
ATOM 863 C CA . SER A 1 106 ? -1.923 -13.402 4.058 1.00 96.25 106 SER A CA 1
ATOM 864 C C . SER A 1 106 ? -3.172 -13.176 3.192 1.00 96.25 106 SER A C 1
ATOM 866 O O . SER A 1 106 ? -3.673 -14.142 2.595 1.00 96.25 106 SER A O 1
ATOM 868 N N . HIS A 1 107 ? -3.638 -11.928 3.062 1.00 97.56 107 HIS A N 1
ATOM 869 C CA . HIS A 1 107 ? -4.902 -11.584 2.416 1.00 97.56 107 HIS A CA 1
ATOM 870 C C . HIS A 1 107 ? -4.862 -11.784 0.886 1.00 97.56 107 HIS A C 1
ATOM 872 O O . HIS A 1 107 ? -3.864 -11.447 0.235 1.00 97.56 107 HIS A O 1
ATOM 878 N N . PRO A 1 108 ? -5.956 -12.271 0.258 1.00 97.12 108 PRO A N 1
ATOM 879 C CA . PRO A 1 108 ? -6.028 -12.457 -1.193 1.00 97.12 108 PRO A CA 1
ATOM 880 C C . PRO A 1 108 ? -5.718 -11.195 -2.002 1.00 97.12 108 PRO A C 1
ATOM 882 O O . PRO A 1 108 ? -5.043 -11.280 -3.025 1.00 97.12 108 PRO A O 1
ATOM 885 N N . TRP A 1 109 ? -6.158 -10.023 -1.531 1.00 96.44 109 TRP A N 1
ATOM 886 C CA . TRP A 1 109 ? -5.862 -8.742 -2.183 1.00 96.44 109 TRP A CA 1
ATOM 887 C C . TRP A 1 109 ? -4.353 -8.492 -2.313 1.00 96.44 109 TRP A C 1
ATOM 889 O O . TRP A 1 109 ? -3.893 -8.139 -3.396 1.00 96.44 109 TRP A O 1
ATOM 899 N N . PHE A 1 110 ? -3.577 -8.720 -1.249 1.00 96.81 110 PHE A N 1
ATOM 900 C CA . PHE A 1 110 ? -2.136 -8.460 -1.251 1.00 96.81 110 PHE A CA 1
ATOM 901 C C . PHE A 1 110 ? -1.413 -9.418 -2.199 1.00 96.81 110 PHE A C 1
ATOM 903 O O . PHE A 1 110 ? -0.588 -9.001 -3.005 1.00 96.81 110 PHE A O 1
ATOM 910 N N . LYS A 1 111 ? -1.785 -10.703 -2.181 1.00 96.38 111 LYS A N 1
ATOM 911 C CA . LYS A 1 111 ? -1.254 -11.710 -3.113 1.00 96.38 111 LYS A CA 1
ATOM 912 C C . LYS A 1 111 ? -1.592 -11.375 -4.568 1.00 96.38 111 LYS A C 1
ATOM 914 O O . LYS A 1 111 ? -0.719 -11.456 -5.429 1.00 96.38 111 LYS A O 1
ATOM 919 N N . LYS A 1 112 ? -2.832 -10.942 -4.838 1.00 96.25 112 LYS A N 1
ATOM 920 C CA . LYS A 1 112 ? -3.275 -10.481 -6.167 1.00 96.25 112 LYS A CA 1
ATOM 921 C C . LYS A 1 112 ? -2.463 -9.263 -6.617 1.00 96.25 112 LYS A C 1
ATOM 923 O O . LYS A 1 112 ? -1.998 -9.230 -7.751 1.00 96.25 112 LYS A O 1
ATOM 928 N N . ALA A 1 113 ? -2.269 -8.287 -5.730 1.00 95.12 113 ALA A N 1
ATOM 929 C CA . ALA A 1 113 ? -1.477 -7.088 -5.990 1.00 95.12 113 ALA A CA 1
ATOM 930 C C . ALA A 1 113 ? -0.010 -7.417 -6.282 1.00 95.12 113 ALA A C 1
ATOM 932 O O . ALA A 1 113 ? 0.554 -6.891 -7.238 1.00 95.12 113 ALA A O 1
ATOM 933 N N . LEU A 1 114 ? 0.597 -8.312 -5.499 1.00 95.19 114 LEU A N 1
ATOM 934 C CA . LEU A 1 114 ? 1.979 -8.739 -5.696 1.00 95.19 114 LEU A CA 1
ATOM 935 C C . LEU A 1 114 ? 2.157 -9.460 -7.036 1.00 95.19 114 LEU A C 1
ATOM 937 O O . LEU A 1 114 ? 3.056 -9.119 -7.798 1.00 95.19 114 LEU A O 1
ATOM 941 N N . ALA A 1 115 ? 1.260 -10.396 -7.359 1.00 94.88 115 ALA A N 1
ATOM 942 C CA . ALA A 1 115 ? 1.271 -11.097 -8.642 1.00 94.88 115 ALA A CA 1
ATOM 943 C C . ALA A 1 115 ? 1.089 -10.135 -9.827 1.00 94.88 115 ALA A C 1
ATOM 945 O O . ALA A 1 115 ? 1.744 -10.281 -10.856 1.00 94.88 115 ALA A O 1
ATOM 946 N N . TRP A 1 116 ? 0.233 -9.123 -9.675 1.00 93.62 116 TRP A N 1
ATOM 947 C CA . TRP A 1 116 ? 0.056 -8.090 -10.690 1.00 93.62 116 TRP A CA 1
ATOM 948 C C . TRP A 1 116 ? 1.312 -7.222 -10.860 1.00 93.62 116 TRP A C 1
ATOM 950 O O . TRP A 1 116 ? 1.729 -6.968 -11.988 1.00 93.62 116 TRP A O 1
ATOM 960 N N . LEU A 1 117 ? 1.965 -6.825 -9.759 1.00 91.31 117 LEU A N 1
ATOM 961 C CA . LEU A 1 117 ? 3.220 -6.064 -9.791 1.00 91.31 117 LEU A CA 1
ATOM 962 C C . LEU A 1 117 ? 4.375 -6.852 -10.427 1.00 91.31 117 LEU A C 1
ATOM 964 O O . LEU A 1 117 ? 5.186 -6.264 -11.142 1.00 91.31 117 LEU A O 1
ATOM 968 N N . ALA A 1 118 ? 4.420 -8.172 -10.228 1.00 92.06 118 ALA A N 1
ATOM 969 C CA . ALA A 1 118 ? 5.408 -9.045 -10.858 1.00 92.06 118 ALA A CA 1
ATOM 970 C C . ALA A 1 118 ? 5.332 -9.011 -12.396 1.00 92.06 118 ALA A C 1
ATOM 972 O O . ALA A 1 118 ? 6.349 -9.167 -13.064 1.00 92.06 118 ALA A O 1
ATOM 973 N N . GLY A 1 119 ? 4.159 -8.713 -12.969 1.00 92.75 119 GLY A N 1
ATOM 974 C CA . GLY A 1 119 ? 3.988 -8.531 -14.415 1.00 92.75 119 GLY A CA 1
ATOM 975 C C . GLY A 1 119 ? 4.748 -7.335 -15.004 1.00 92.75 119 GLY A C 1
ATOM 976 O O . GLY A 1 119 ? 4.891 -7.249 -16.222 1.00 92.75 119 GLY A O 1
ATOM 977 N N . PHE A 1 120 ? 5.251 -6.425 -14.165 1.00 91.31 120 PHE A N 1
ATOM 978 C CA . PHE A 1 120 ? 6.083 -5.294 -14.587 1.00 91.31 120 PHE A CA 1
ATOM 979 C C . PHE A 1 120 ? 7.583 -5.554 -14.427 1.00 91.31 120 PHE A C 1
ATOM 981 O O . PHE A 1 120 ? 8.381 -4.681 -14.768 1.00 91.31 120 PHE A O 1
ATOM 988 N N . VAL A 1 121 ? 7.985 -6.712 -13.901 1.00 92.88 121 VAL A N 1
ATOM 989 C CA . VAL A 1 121 ? 9.396 -7.077 -13.748 1.00 92.88 121 VAL A CA 1
ATOM 990 C C . VAL A 1 121 ? 9.892 -7.694 -15.054 1.00 92.88 121 VAL A C 1
ATOM 992 O O . VAL A 1 121 ? 9.324 -8.665 -15.549 1.00 92.88 121 VAL A O 1
ATOM 995 N N . ASP A 1 122 ? 10.928 -7.098 -15.641 1.00 93.69 122 ASP A N 1
ATOM 996 C CA . ASP A 1 122 ? 11.541 -7.604 -16.869 1.00 93.69 122 ASP A CA 1
ATOM 997 C C . ASP A 1 122 ? 12.538 -8.750 -16.603 1.00 93.69 122 ASP A C 1
ATOM 999 O O . ASP A 1 122 ? 12.789 -9.149 -15.465 1.00 93.69 122 ASP A O 1
ATOM 1003 N N . ALA A 1 123 ? 13.128 -9.287 -17.674 1.00 93.62 123 ALA A N 1
ATOM 1004 C CA . ALA A 1 123 ? 14.118 -10.362 -17.588 1.00 93.62 123 ALA A CA 1
ATOM 1005 C C . ALA A 1 123 ? 15.409 -9.963 -16.842 1.00 93.62 123 ALA A C 1
ATOM 1007 O O . ALA A 1 123 ? 16.124 -10.842 -16.367 1.00 93.62 123 ALA A O 1
ATOM 1008 N N . ASP A 1 124 ? 15.691 -8.661 -16.718 1.00 92.38 124 ASP A N 1
ATOM 1009 C CA . ASP A 1 124 ? 16.828 -8.128 -15.961 1.00 92.38 124 ASP A CA 1
ATOM 1010 C C . ASP A 1 124 ? 16.480 -7.925 -14.470 1.00 92.38 124 ASP A C 1
ATOM 1012 O O . ASP A 1 124 ? 17.308 -7.439 -13.696 1.00 92.38 124 ASP A O 1
ATOM 1016 N N . GLY A 1 125 ? 15.254 -8.268 -14.055 1.00 91.94 125 GLY A N 1
ATOM 1017 C CA . GLY A 1 125 ? 14.760 -8.075 -12.692 1.00 91.94 125 GLY A CA 1
ATOM 1018 C C . GLY A 1 125 ? 14.363 -6.630 -12.378 1.00 91.94 125 GLY A C 1
ATOM 1019 O O . GLY A 1 125 ? 14.211 -6.274 -11.210 1.00 91.94 125 GLY A O 1
ATOM 1020 N N . LEU A 1 126 ? 14.206 -5.771 -13.388 1.00 91.25 126 LEU A N 1
ATOM 1021 C CA . LEU A 1 126 ? 13.825 -4.374 -13.200 1.00 91.25 126 LEU A CA 1
ATOM 1022 C C . LEU A 1 126 ? 12.312 -4.197 -13.315 1.00 91.25 126 LEU A C 1
ATOM 1024 O O . LEU A 1 126 ? 11.695 -4.582 -14.306 1.00 91.25 126 LEU A O 1
ATOM 1028 N N . CYS A 1 127 ? 11.718 -3.519 -12.332 1.00 89.88 127 CYS A N 1
ATOM 1029 C CA . CYS A 1 127 ? 10.305 -3.150 -12.349 1.00 89.88 127 CYS A CA 1
ATOM 1030 C C . CYS A 1 127 ? 10.075 -1.953 -13.289 1.00 89.88 127 CYS A C 1
ATOM 1032 O O . CYS A 1 127 ? 10.301 -0.787 -12.934 1.00 89.88 127 CYS A O 1
ATOM 1034 N N . ARG A 1 128 ? 9.639 -2.238 -14.520 1.00 87.62 128 ARG A N 1
ATOM 1035 C CA . ARG A 1 128 ?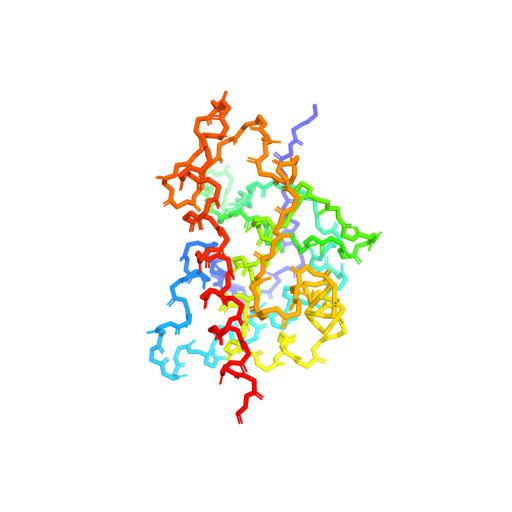 9.365 -1.261 -15.579 1.00 87.62 128 ARG A CA 1
ATOM 1036 C C . ARG A 1 128 ? 7.887 -0.923 -15.659 1.00 87.62 128 ARG A C 1
ATOM 1038 O O . ARG A 1 128 ? 7.113 -1.488 -16.424 1.00 87.62 128 ARG A O 1
ATOM 1045 N N . ILE A 1 129 ? 7.528 0.097 -14.898 1.00 80.94 129 ILE A N 1
ATOM 1046 C CA . ILE A 1 129 ? 6.190 0.677 -14.914 1.00 80.94 129 ILE A CA 1
ATOM 1047 C C . ILE A 1 129 ? 5.972 1.443 -16.238 1.00 80.94 129 ILE A C 1
ATOM 1049 O O . ILE A 1 129 ? 6.869 2.201 -16.646 1.00 80.94 129 ILE A O 1
ATOM 1053 N N . PRO A 1 130 ? 4.806 1.293 -16.900 1.00 78.31 130 PRO A N 1
ATOM 1054 C CA . PRO A 1 130 ? 4.449 2.072 -18.080 1.00 78.31 130 PRO A CA 1
ATOM 1055 C C . PRO A 1 130 ? 4.533 3.573 -17.803 1.00 78.31 130 PRO A C 1
ATOM 1057 O O . PRO A 1 130 ? 4.237 4.052 -16.707 1.00 78.31 130 PRO A O 1
ATOM 1060 N N . ARG A 1 131 ? 4.953 4.354 -18.798 1.00 72.31 131 ARG A N 1
ATOM 1061 C CA . ARG A 1 131 ? 5.122 5.804 -18.621 1.00 72.31 131 ARG A CA 1
ATOM 1062 C C . ARG A 1 131 ? 3.787 6.484 -18.315 1.00 72.31 131 ARG A C 1
ATOM 1064 O O . ARG A 1 131 ? 3.754 7.485 -17.611 1.00 72.31 131 ARG A O 1
ATOM 1071 N N . GLU A 1 132 ? 2.704 5.920 -18.819 1.00 71.00 132 GLU A N 1
ATOM 1072 C CA . GLU A 1 132 ? 1.327 6.387 -18.715 1.00 71.00 132 GLU A CA 1
ATOM 1073 C C . GLU A 1 132 ? 0.818 6.251 -17.277 1.00 71.00 132 GLU A C 1
ATOM 1075 O O . GLU A 1 132 ? 0.260 7.199 -16.736 1.00 71.00 132 GLU A O 1
ATOM 1080 N N . SER A 1 133 ? 1.158 5.145 -16.606 1.00 69.56 133 SER A N 1
ATOM 1081 C CA . SER A 1 133 ? 0.932 4.915 -15.167 1.00 69.56 133 SER A CA 1
ATOM 1082 C C . SER A 1 133 ? 1.599 5.957 -14.268 1.00 69.56 133 SER A C 1
ATOM 1084 O O . SER A 1 133 ? 1.285 6.096 -13.089 1.00 69.56 133 SER A O 1
ATOM 1086 N N . LEU A 1 134 ? 2.586 6.665 -14.814 1.00 61.56 134 LEU A N 1
ATOM 1087 C CA . LEU A 1 134 ? 3.387 7.654 -14.115 1.00 61.56 134 LEU A CA 1
ATOM 1088 C C . LEU A 1 134 ? 2.940 9.098 -14.405 1.00 61.56 134 LEU A C 1
ATOM 1090 O O . LEU A 1 134 ? 3.586 10.030 -13.911 1.00 61.56 134 LEU A O 1
ATOM 1094 N N . MET A 1 135 ? 1.883 9.290 -15.205 1.00 49.56 135 MET A N 1
ATOM 1095 C CA . MET A 1 135 ? 1.330 10.588 -15.599 1.00 49.56 135 MET A CA 1
ATOM 1096 C C . MET A 1 135 ? -0.113 10.727 -15.087 1.00 49.56 135 MET A C 1
ATOM 1098 O O . MET A 1 135 ? -1.010 10.052 -15.568 1.00 49.56 135 MET A O 1
ATOM 1102 N N . GLY A 1 136 ? -0.359 11.636 -14.137 1.00 46.84 136 GLY 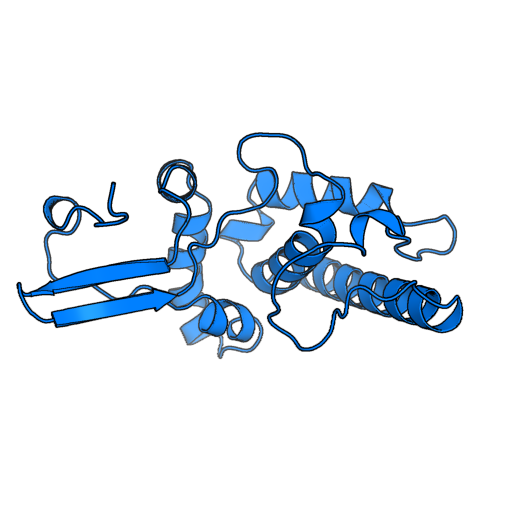A N 1
ATOM 1103 C CA . GLY A 1 136 ? -1.699 11.909 -13.595 1.00 46.84 136 GLY A CA 1
ATOM 1104 C C . GLY A 1 136 ? -1.874 13.364 -13.135 1.00 46.84 136 GLY A C 1
ATOM 1105 O O . GLY A 1 136 ? -0.894 14.048 -12.829 1.00 46.84 136 GLY A O 1
ATOM 1106 N N . LYS A 1 137 ? -3.125 13.856 -13.111 1.00 36.78 137 LYS A N 1
ATOM 1107 C CA . LYS A 1 137 ? -3.524 15.192 -12.611 1.00 36.78 137 LYS A CA 1
ATOM 1108 C C . LYS A 1 137 ? -4.018 15.095 -11.152 1.00 36.78 137 LYS A C 1
ATOM 1110 O O . LYS A 1 137 ? -5.098 14.565 -10.930 1.00 36.78 137 LYS A O 1
ATOM 1115 N N . GLY A 1 138 ? -3.297 15.667 -10.176 1.00 37.09 138 GLY A N 1
ATOM 1116 C CA . GLY A 1 138 ? -3.771 15.834 -8.779 1.00 37.09 138 GLY A CA 1
ATOM 1117 C C . GLY A 1 138 ? -2.786 15.370 -7.686 1.00 37.09 138 GLY A C 1
ATOM 1118 O O . GLY A 1 138 ? -1.868 14.615 -7.970 1.00 37.09 138 GLY A O 1
ATOM 1119 N N . ASN A 1 139 ? -2.917 15.876 -6.447 1.00 33.03 139 ASN A N 1
ATOM 1120 C CA . ASN A 1 139 ? -1.802 16.052 -5.496 1.00 33.03 139 ASN A CA 1
ATOM 1121 C C . ASN A 1 139 ? -1.389 14.872 -4.556 1.00 33.03 139 ASN A C 1
ATOM 1123 O O . ASN A 1 139 ? -2.185 14.416 -3.748 1.00 33.03 139 ASN A O 1
ATOM 1127 N N . TRP A 1 140 ? -0.094 14.503 -4.606 1.00 57.22 140 TRP A N 1
ATOM 1128 C CA . TRP A 1 140 ? 0.970 14.385 -3.562 1.00 57.22 140 TRP A CA 1
ATOM 1129 C C . TRP A 1 140 ? 0.759 13.850 -2.128 1.00 57.22 140 TRP A C 1
ATOM 1131 O O . TRP A 1 140 ? 0.229 14.595 -1.317 1.00 57.22 140 TRP A O 1
ATOM 1141 N N . ILE A 1 141 ? 1.470 12.752 -1.773 1.00 37.88 141 ILE A N 1
ATOM 1142 C CA . ILE A 1 141 ? 2.196 12.484 -0.494 1.00 37.88 141 ILE A CA 1
ATOM 1143 C C . ILE A 1 141 ? 3.348 11.464 -0.779 1.00 37.88 141 ILE A C 1
ATOM 1145 O O . ILE A 1 141 ? 3.117 10.263 -0.799 1.00 37.88 141 ILE A O 1
ATOM 1149 N N . LEU A 1 142 ? 4.517 11.855 -1.309 1.00 32.31 142 LEU A N 1
ATOM 1150 C CA . LEU A 1 142 ? 5.828 11.914 -0.613 1.00 32.31 142 LEU A CA 1
ATOM 1151 C C . LEU A 1 142 ? 6.831 12.790 -1.409 1.00 32.31 142 LEU A C 1
ATOM 1153 O O . LEU A 1 142 ? 8.042 12.617 -1.330 1.00 32.31 142 LEU A O 1
ATOM 1157 N N . GLY A 1 143 ? 6.337 13.746 -2.204 1.00 35.59 143 GLY A N 1
ATOM 1158 C CA . GLY A 1 143 ? 7.193 14.857 -2.613 1.00 35.59 143 GLY A CA 1
ATOM 1159 C C . GLY A 1 143 ? 7.790 14.887 -4.030 1.00 35.59 143 GLY A C 1
ATOM 1160 O O . GLY A 1 143 ? 8.898 15.404 -4.110 1.00 35.59 143 GLY A O 1
ATOM 1161 N N . ARG A 1 144 ? 7.128 14.430 -5.121 1.00 37.34 144 ARG A N 1
ATOM 1162 C CA . ARG A 1 144 ? 7.102 15.137 -6.447 1.00 37.34 144 ARG A CA 1
ATOM 1163 C C . ARG A 1 144 ? 6.469 14.382 -7.624 1.00 37.34 144 ARG A C 1
ATOM 1165 O O . ARG A 1 144 ? 7.090 13.501 -8.207 1.00 37.34 144 ARG A O 1
ATOM 1172 N N . LEU A 1 145 ? 5.326 14.890 -8.107 1.00 46.53 145 LEU A N 1
ATOM 1173 C CA . LEU A 1 145 ? 4.972 14.844 -9.530 1.00 46.53 145 LEU A CA 1
ATOM 1174 C C . LEU A 1 145 ? 4.382 16.194 -9.957 1.00 46.53 145 LEU A C 1
ATOM 1176 O O . LEU A 1 145 ? 3.252 16.540 -9.626 1.00 46.53 145 LEU A O 1
ATOM 1180 N N . GLY A 1 146 ? 5.185 16.984 -10.667 1.00 40.31 146 GLY A N 1
ATOM 1181 C CA . GLY A 1 146 ? 4.644 17.938 -11.627 1.00 40.31 146 GLY A CA 1
ATOM 1182 C C . GLY A 1 146 ? 4.311 17.168 -12.902 1.00 40.31 146 GLY A C 1
ATOM 1183 O O . GLY A 1 146 ? 5.034 16.233 -13.249 1.00 40.31 146 GLY A O 1
ATOM 1184 N N . ALA A 1 147 ? 3.229 17.546 -13.576 1.00 43.28 147 ALA A N 1
ATOM 1185 C CA . ALA A 1 147 ? 2.794 17.010 -14.864 1.00 43.28 147 ALA A CA 1
ATOM 1186 C C . ALA A 1 147 ? 3.752 17.408 -16.011 1.00 43.28 147 ALA A C 1
ATOM 1188 O O . ALA A 1 147 ? 3.348 18.041 -16.979 1.00 43.28 147 ALA A O 1
ATOM 1189 N N . ALA A 1 148 ? 5.042 17.102 -15.870 1.00 48.28 148 ALA A N 1
ATOM 1190 C CA . ALA A 1 148 ? 6.054 17.332 -16.889 1.00 48.28 148 ALA A CA 1
ATOM 1191 C C . ALA A 1 148 ? 6.401 16.007 -17.571 1.00 48.28 148 ALA A C 1
ATOM 1193 O O . ALA A 1 148 ? 6.487 14.965 -16.913 1.00 48.28 148 ALA A O 1
ATOM 1194 N N . GLU A 1 149 ? 6.632 16.057 -18.882 1.00 56.00 149 GLU A N 1
ATOM 1195 C CA . GLU A 1 149 ? 7.160 14.928 -19.639 1.00 56.00 149 GLU A CA 1
ATOM 1196 C C . GLU A 1 149 ? 8.375 14.319 -18.930 1.00 56.00 149 GLU A C 1
ATOM 1198 O O . GLU A 1 149 ? 9.344 14.996 -18.576 1.00 56.00 149 GLU A O 1
ATOM 1203 N N . LEU A 1 150 ? 8.338 13.004 -18.718 1.00 63.59 150 LEU A N 1
ATOM 1204 C CA . LEU A 1 150 ? 9.466 12.308 -18.108 1.00 63.59 150 LEU A CA 1
ATOM 1205 C C . LEU A 1 150 ? 10.648 12.272 -19.071 1.00 63.59 150 LEU A C 1
ATOM 1207 O O . LEU A 1 150 ? 10.587 11.586 -20.087 1.00 63.59 150 LEU A O 1
ATOM 1211 N N . SER A 1 151 ? 11.738 12.960 -18.732 1.00 74.75 151 SER A N 1
ATOM 1212 C CA . SER A 1 151 ? 13.015 12.744 -19.417 1.00 74.75 151 SER A CA 1
ATOM 1213 C C . SER A 1 151 ? 13.463 11.276 -19.265 1.00 74.75 151 SER A C 1
ATOM 1215 O O . SER A 1 151 ? 13.149 10.656 -18.239 1.00 74.75 151 SER A O 1
ATOM 1217 N N . PRO A 1 152 ? 14.268 10.722 -20.195 1.00 78.69 152 PRO A N 1
ATOM 1218 C CA . PRO A 1 152 ? 14.818 9.368 -20.061 1.00 78.69 152 PRO A CA 1
ATOM 1219 C C . PRO A 1 152 ? 15.555 9.143 -18.731 1.00 78.69 152 PRO A C 1
ATOM 1221 O O . PRO A 1 152 ? 15.436 8.091 -18.102 1.00 78.69 152 PRO A O 1
ATOM 1224 N N . ARG A 1 153 ? 16.265 10.169 -18.239 1.00 78.94 153 ARG A N 1
ATOM 1225 C CA . ARG A 1 153 ? 16.952 10.130 -16.941 1.00 78.94 153 ARG A CA 1
ATOM 1226 C C . ARG A 1 153 ? 15.968 10.000 -15.778 1.00 78.94 153 ARG A C 1
ATOM 1228 O O . ARG A 1 153 ? 16.232 9.248 -14.842 1.00 78.94 153 ARG A O 1
ATOM 1235 N N . THR A 1 154 ? 14.857 10.733 -15.816 1.00 74.56 154 THR A N 1
ATOM 1236 C CA . THR A 1 154 ? 13.819 10.668 -14.778 1.00 74.56 154 THR A CA 1
ATOM 1237 C C . THR A 1 154 ? 13.106 9.320 -14.803 1.00 74.56 154 THR A C 1
ATOM 1239 O O . THR A 1 154 ? 12.875 8.747 -13.743 1.00 74.56 154 THR A O 1
ATOM 1242 N N . TYR A 1 155 ? 12.820 8.785 -15.992 1.00 79.81 155 TYR A N 1
ATOM 1243 C CA . TYR A 1 155 ? 12.225 7.457 -16.141 1.00 79.81 155 TYR A CA 1
ATOM 1244 C C . TYR A 1 155 ? 13.120 6.366 -15.538 1.00 79.81 155 TYR A C 1
ATOM 1246 O O . TYR A 1 155 ? 12.667 5.607 -14.687 1.00 79.81 155 TYR A O 1
ATOM 1254 N N . ARG A 1 156 ? 14.422 6.363 -15.859 1.00 81.94 156 ARG A N 1
ATOM 1255 C CA . ARG A 1 156 ? 15.378 5.403 -15.281 1.00 81.94 156 ARG A CA 1
ATOM 1256 C C . ARG A 1 156 ? 15.427 5.462 -13.751 1.00 81.94 156 ARG A C 1
ATOM 1258 O O . ARG A 1 156 ? 15.454 4.420 -13.108 1.00 81.94 156 ARG A O 1
ATOM 1265 N N . LYS A 1 157 ? 15.413 6.662 -13.157 1.00 79.81 157 LYS A N 1
ATOM 1266 C CA . LYS A 1 157 ? 15.358 6.812 -11.690 1.00 79.81 157 LYS A CA 1
ATOM 1267 C C . LYS A 1 157 ? 14.111 6.158 -11.093 1.00 79.81 157 LYS A C 1
ATOM 1269 O O . LYS A 1 157 ? 14.212 5.539 -10.044 1.00 79.81 157 LYS A O 1
ATOM 1274 N N . ARG A 1 158 ? 12.965 6.272 -11.765 1.00 77.94 158 ARG A N 1
ATOM 1275 C CA . ARG A 1 158 ? 11.701 5.682 -11.307 1.00 77.94 158 ARG A CA 1
ATOM 1276 C C . ARG A 1 158 ? 11.683 4.168 -11.421 1.00 77.94 158 ARG A C 1
ATOM 1278 O O . ARG A 1 158 ? 11.195 3.528 -10.505 1.00 77.94 158 ARG A O 1
ATOM 1285 N N . VAL A 1 159 ? 12.256 3.608 -12.486 1.00 84.62 159 VAL A N 1
ATOM 1286 C CA . VAL A 1 159 ? 12.455 2.153 -12.603 1.00 84.62 159 VAL A CA 1
ATOM 1287 C C . VAL A 1 159 ? 13.286 1.643 -11.426 1.00 84.62 159 VAL A C 1
ATOM 1289 O O . VAL A 1 159 ? 12.886 0.696 -10.758 1.00 84.62 159 VAL A O 1
ATOM 1292 N N . LEU A 1 160 ? 14.400 2.312 -11.110 1.00 84.81 160 LEU A N 1
ATOM 1293 C CA . LEU A 1 160 ? 15.239 1.938 -9.966 1.00 84.81 160 LEU A CA 1
ATOM 1294 C C . LEU A 1 160 ? 14.494 2.066 -8.629 1.00 84.81 160 LEU A C 1
ATOM 1296 O O . LEU A 1 160 ? 14.576 1.165 -7.803 1.00 84.81 160 LEU A O 1
ATOM 1300 N N . GLU A 1 161 ? 13.749 3.154 -8.420 1.00 83.12 161 GLU A N 1
ATOM 1301 C CA . GLU A 1 161 ? 12.957 3.354 -7.201 1.00 83.12 161 GLU A CA 1
ATOM 1302 C C . GLU A 1 161 ? 11.854 2.298 -7.050 1.00 83.12 161 GLU A C 1
ATOM 1304 O O . GLU A 1 161 ? 11.686 1.732 -5.972 1.00 83.12 161 GLU A O 1
ATOM 1309 N N . ALA A 1 162 ? 11.123 2.007 -8.126 1.00 84.62 162 ALA A N 1
ATOM 1310 C CA . ALA A 1 162 ? 10.068 1.004 -8.125 1.00 84.62 162 ALA A CA 1
ATOM 1311 C C . ALA A 1 162 ? 10.621 -0.397 -7.854 1.00 84.62 162 ALA A C 1
ATOM 1313 O O . ALA A 1 162 ? 10.068 -1.130 -7.038 1.00 84.62 162 ALA A O 1
ATOM 1314 N N . THR A 1 163 ? 11.753 -0.726 -8.483 1.00 89.00 163 THR A N 1
ATOM 1315 C CA . THR A 1 163 ? 12.470 -1.985 -8.253 1.00 89.00 163 THR A CA 1
ATOM 1316 C C . THR A 1 163 ? 12.885 -2.098 -6.788 1.00 89.00 163 THR A C 1
ATOM 1318 O O . THR A 1 163 ? 12.533 -3.068 -6.130 1.00 89.00 163 THR A O 1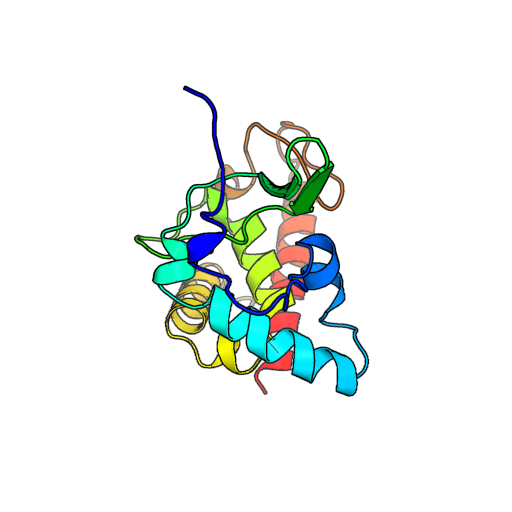
ATOM 1321 N N . ALA A 1 164 ? 13.544 -1.074 -6.235 1.00 87.50 164 ALA A N 1
ATOM 1322 C CA . ALA A 1 164 ? 13.977 -1.084 -4.839 1.00 87.50 164 ALA A CA 1
ATOM 1323 C C . ALA A 1 164 ? 12.802 -1.257 -3.860 1.00 87.50 164 ALA A C 1
ATOM 1325 O O . ALA A 1 164 ? 12.904 -2.022 -2.905 1.00 87.50 164 ALA A O 1
ATOM 1326 N N . ARG A 1 165 ? 11.668 -0.587 -4.101 1.00 87.12 165 ARG A N 1
ATOM 1327 C CA . ARG A 1 165 ? 10.463 -0.736 -3.270 1.00 87.12 165 ARG A CA 1
ATOM 1328 C C . ARG A 1 165 ? 9.856 -2.133 -3.362 1.00 87.12 165 ARG A C 1
ATOM 1330 O O . ARG A 1 165 ? 9.450 -2.662 -2.334 1.00 87.12 165 ARG A O 1
ATOM 1337 N N . LEU A 1 166 ? 9.804 -2.732 -4.553 1.00 90.38 166 LEU A N 1
ATOM 1338 C CA . LEU A 1 166 ? 9.303 -4.098 -4.717 1.00 90.38 166 LEU A CA 1
ATOM 1339 C C . LEU A 1 166 ? 10.207 -5.105 -3.994 1.00 90.38 166 LEU A C 1
ATOM 1341 O O . LEU A 1 166 ? 9.706 -5.921 -3.232 1.00 90.38 166 LEU A O 1
ATOM 1345 N N . MET A 1 167 ? 11.529 -4.961 -4.109 1.00 90.75 167 MET A N 1
ATOM 1346 C CA . MET A 1 167 ? 12.477 -5.798 -3.363 1.00 90.75 167 MET A CA 1
ATOM 1347 C C . MET A 1 167 ? 12.313 -5.645 -1.843 1.00 90.75 167 MET A C 1
ATOM 1349 O O . MET A 1 167 ? 12.435 -6.617 -1.104 1.00 90.75 167 MET A O 1
ATOM 1353 N N . LEU A 1 168 ? 12.013 -4.434 -1.350 1.00 88.06 168 LEU A N 1
ATOM 1354 C CA . LEU A 1 168 ? 11.701 -4.213 0.068 1.00 88.06 168 LEU A CA 1
ATOM 1355 C C . LEU A 1 168 ? 10.404 -4.903 0.500 1.00 88.06 168 LEU A C 1
ATOM 1357 O O . LEU A 1 168 ? 10.308 -5.317 1.652 1.00 88.06 168 LEU A O 1
ATOM 1361 N N . VAL A 1 169 ? 9.408 -4.998 -0.385 1.00 90.56 169 VAL A N 1
ATOM 1362 C CA . VAL A 1 169 ? 8.193 -5.784 -0.133 1.00 90.56 169 VAL A CA 1
ATOM 1363 C C . VAL A 1 169 ? 8.555 -7.260 -0.041 1.00 90.56 169 VAL A C 1
ATOM 1365 O O . VAL A 1 169 ? 8.233 -7.885 0.958 1.00 90.56 169 VAL A O 1
ATOM 1368 N N . GLU A 1 170 ? 9.256 -7.796 -1.038 1.00 91.25 170 GLU A N 1
ATOM 1369 C CA . GLU A 1 170 ? 9.603 -9.219 -1.124 1.00 91.25 170 GLU A CA 1
ATOM 1370 C C . GLU A 1 170 ? 10.470 -9.692 0.045 1.00 91.25 170 GLU A C 1
ATOM 1372 O O . GLU A 1 170 ? 10.189 -10.735 0.625 1.00 91.25 170 GLU A O 1
ATOM 1377 N N . ASN A 1 171 ? 11.466 -8.900 0.454 1.00 89.19 171 ASN A N 1
ATOM 1378 C CA . ASN A 1 171 ? 12.332 -9.211 1.597 1.00 89.19 171 ASN A CA 1
ATOM 1379 C C . ASN A 1 171 ? 11.546 -9.325 2.918 1.00 89.19 171 ASN A C 1
ATOM 1381 O O . ASN A 1 171 ? 11.911 -10.081 3.806 1.00 89.19 171 ASN A O 1
ATOM 1385 N N . LYS A 1 172 ? 10.424 -8.611 3.058 1.00 86.25 172 LYS A N 1
ATOM 1386 C CA . LYS A 1 172 ? 9.563 -8.725 4.248 1.00 86.25 172 LYS A CA 1
ATOM 1387 C C . LYS A 1 172 ? 8.684 -9.980 4.242 1.00 86.25 172 LYS A C 1
ATOM 1389 O O . LYS A 1 172 ? 8.047 -10.259 5.252 1.00 86.25 172 LYS A O 1
ATOM 1394 N N . LEU A 1 173 ? 8.602 -10.695 3.117 1.00 87.31 173 LEU A N 1
ATOM 1395 C CA . LEU A 1 173 ? 7.798 -11.913 2.972 1.00 87.31 173 LEU A CA 1
ATOM 1396 C C . LEU A 1 173 ? 8.601 -13.201 3.211 1.00 87.31 173 LEU A C 1
ATOM 1398 O O . LEU A 1 173 ? 7.990 -14.265 3.304 1.00 87.31 173 LEU A O 1
ATOM 1402 N N . THR A 1 174 ? 9.934 -13.114 3.258 1.00 79.94 174 THR A N 1
ATOM 1403 C CA . THR A 1 174 ? 10.864 -14.232 3.502 1.00 79.94 174 THR A CA 1
ATOM 1404 C C . THR A 1 174 ? 11.264 -14.323 4.962 1.00 79.94 174 THR A C 1
ATOM 1406 O O . THR A 1 174 ? 11.287 -15.457 5.485 1.00 79.94 174 THR A O 1
#

Sequence (174 aa):
MKTPFLNPEHYTGKRFHLPWVWDVNSWGSLPEALVRNAEEVVGWIMTDEYQSLRWGYGVVAITPRRYCAMGWSMKLPGWNGDFDAECLGYLLRYMETLAVFESATSHPWFKKALAWLAGFVDADGLCRIPRESLMGKGNWILGRLGAAELSPRTYRKRVLEATARLMLVENKLT

Foldseek 3Di:
DDDDEDDCVVPPDPPDDAAAPVVLLCLVPDDPVVVVVVLVNVLVLLDPVLLVDDWDFHWYDPDPPDTDTHYGSPRAAQPVHDHDLQCLVVNLSNLLSCLLHPSQCVHPSSVNSLVVQVVQQDPVRWRQRDVVSVADDDDDDPDDDDRDPQDPVNSVVVRVVSSVSSVSSVVSVD

Secondary structure (DSSP, 8-state):
-------GGG-TTS---PPPHHHHHHHTTS-HHHHHHHHHHHHHHTSHHHHHSPSSEEEEEEETTEEEEEEE--PPTTTTS---GGGHHHHHHHHHHHTT-HHHHTSHHHHHHHHHHHTTB-TTS-B---SGGG--SS--SSS---S----HHHHHHHHHHHHHHHHHHHHTT-

Radius of gyration: 17.76 Å; chains: 1; bounding box: 42×35×44 Å

pLDDT: mean 72.12, std 19.28, range [27.55, 97.56]